Protein AF-A0A0B4ZTL0-F1 (afdb_monomer)

Radius of gyration: 17.68 Å; Cα contacts (8 Å, |Δi|>4): 43; chains: 1; bounding box: 32×26×50 Å

Structure (mmCIF, N/CA/C/O backbone):
data_AF-A0A0B4ZTL0-F1
#
_entry.id   AF-A0A0B4ZTL0-F1
#
loop_
_atom_site.group_PDB
_atom_site.id
_atom_site.type_symbol
_atom_site.label_atom_id
_atom_site.label_alt_id
_atom_site.label_comp_id
_atom_site.label_asym_id
_atom_site.label_entity_id
_atom_site.label_seq_id
_atom_site.pdbx_PDB_ins_code
_atom_site.Cartn_x
_atom_site.Cartn_y
_atom_site.Cartn_z
_atom_site.occupancy
_atom_site.B_iso_or_equiv
_atom_site.auth_seq_id
_atom_site.auth_comp_id
_atom_site.auth_asym_id
_atom_site.auth_atom_id
_atom_site.pdbx_PDB_model_num
ATOM 1 N N . MET A 1 1 ? 2.136 -2.535 -8.646 1.00 67.44 1 MET A N 1
ATOM 2 C CA . MET A 1 1 ? 2.455 -1.874 -9.922 1.00 67.44 1 MET A CA 1
ATOM 3 C C . MET A 1 1 ? 3.905 -2.154 -10.299 1.00 67.44 1 MET A C 1
ATOM 5 O O . MET A 1 1 ? 4.777 -1.883 -9.478 1.00 67.44 1 MET A O 1
ATOM 9 N N . PRO A 1 2 ? 4.184 -2.732 -11.481 1.00 75.50 2 PRO A N 1
ATOM 10 C CA . PRO A 1 2 ? 5.534 -2.754 -12.045 1.00 75.50 2 PRO A CA 1
ATOM 11 C C . PRO A 1 2 ? 6.101 -1.333 -12.122 1.00 75.50 2 PRO A C 1
ATOM 13 O O . PRO A 1 2 ? 5.358 -0.400 -12.412 1.00 75.50 2 PRO A O 1
ATOM 16 N N . GLY A 1 3 ? 7.388 -1.161 -11.831 1.00 84.44 3 GLY A N 1
ATOM 17 C CA . GLY A 1 3 ? 8.009 0.164 -11.748 1.00 84.44 3 GLY A CA 1
ATOM 18 C C . GLY A 1 3 ? 7.877 0.850 -10.384 1.00 84.44 3 GLY A C 1
ATOM 19 O O . GLY A 1 3 ? 8.322 1.982 -10.254 1.00 84.44 3 GLY A O 1
ATOM 20 N N . ALA A 1 4 ? 7.338 0.170 -9.364 1.00 92.00 4 ALA A N 1
ATOM 21 C CA . ALA A 1 4 ? 7.225 0.706 -8.005 1.00 92.00 4 ALA A CA 1
ATOM 22 C C . ALA A 1 4 ? 8.561 1.260 -7.476 1.00 92.00 4 ALA A C 1
ATOM 24 O O . ALA A 1 4 ? 9.595 0.585 -7.506 1.00 92.00 4 ALA A O 1
ATOM 25 N N . THR A 1 5 ? 8.524 2.484 -6.975 1.00 94.50 5 THR A N 1
ATOM 26 C CA . THR A 1 5 ? 9.673 3.249 -6.497 1.00 94.50 5 THR A CA 1
ATOM 27 C C . THR A 1 5 ? 9.756 3.237 -4.972 1.00 94.50 5 THR A C 1
ATOM 29 O O . THR A 1 5 ? 8.876 2.733 -4.278 1.00 94.50 5 THR A O 1
ATOM 32 N N . ALA A 1 6 ? 10.844 3.791 -4.427 1.00 93.62 6 ALA A N 1
ATOM 33 C CA . ALA A 1 6 ? 10.937 4.011 -2.986 1.00 93.62 6 ALA A CA 1
ATOM 34 C C . ALA A 1 6 ? 9.879 5.014 -2.489 1.00 93.62 6 ALA A C 1
ATOM 36 O O . ALA A 1 6 ? 9.386 4.845 -1.382 1.00 93.62 6 ALA A O 1
ATOM 37 N N . ALA A 1 7 ? 9.515 6.014 -3.302 1.00 96.50 7 ALA A N 1
ATOM 38 C CA . ALA A 1 7 ? 8.480 6.987 -2.955 1.00 96.50 7 ALA A CA 1
ATOM 39 C C . ALA A 1 7 ? 7.109 6.312 -2.811 1.00 96.50 7 ALA A C 1
ATOM 41 O O . ALA A 1 7 ? 6.460 6.494 -1.791 1.00 96.50 7 ALA A O 1
ATOM 42 N N . ASP A 1 8 ? 6.745 5.425 -3.744 1.00 96.31 8 ASP A N 1
ATOM 43 C CA . ASP A 1 8 ? 5.496 4.654 -3.644 1.00 96.31 8 A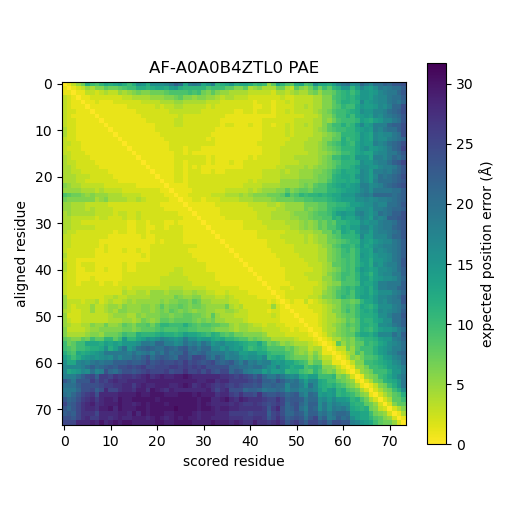SP A CA 1
ATOM 44 C C . ASP A 1 8 ? 5.444 3.816 -2.353 1.00 96.31 8 ASP A C 1
ATOM 46 O O . ASP A 1 8 ? 4.392 3.664 -1.734 1.00 96.31 8 ASP A O 1
ATOM 50 N N . GLU A 1 9 ? 6.584 3.250 -1.934 1.00 96.00 9 GLU A N 1
ATOM 51 C CA . GLU A 1 9 ? 6.675 2.481 -0.687 1.00 96.00 9 GLU A CA 1
ATOM 52 C C . GLU A 1 9 ? 6.517 3.382 0.545 1.00 96.00 9 GLU A C 1
ATOM 54 O O . GLU A 1 9 ? 5.838 2.997 1.500 1.00 96.00 9 GLU A O 1
ATOM 59 N N . PHE A 1 10 ? 7.103 4.583 0.520 1.00 97.75 10 PHE A N 1
ATOM 60 C CA . PHE A 1 10 ? 6.916 5.591 1.565 1.00 97.75 10 PHE A CA 1
ATOM 61 C C . PHE A 1 10 ? 5.454 6.028 1.670 1.00 97.75 10 PHE A C 1
ATOM 63 O O . PHE A 1 10 ? 4.907 6.003 2.771 1.00 97.75 10 PHE A O 1
ATOM 70 N N . ASP A 1 11 ? 4.805 6.339 0.549 1.00 98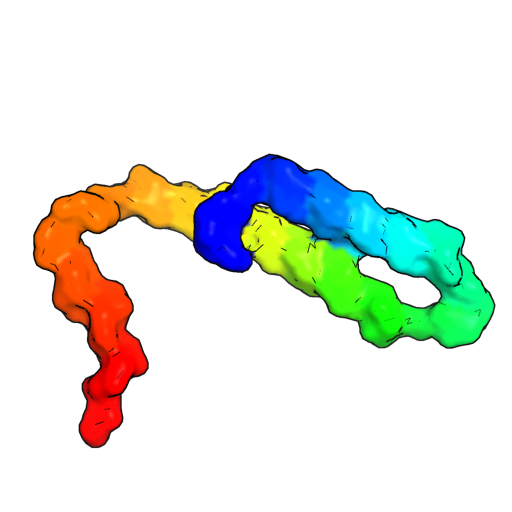.25 11 ASP A N 1
ATOM 71 C CA . ASP A 1 11 ? 3.411 6.790 0.519 1.00 98.25 11 ASP A CA 1
ATOM 72 C C . ASP A 1 11 ? 2.464 5.720 1.074 1.00 98.25 11 ASP A C 1
ATOM 74 O O . ASP A 1 11 ? 1.605 6.009 1.908 1.00 98.25 11 ASP A O 1
ATOM 78 N N . LYS A 1 12 ? 2.652 4.450 0.686 1.00 97.81 12 LYS A N 1
ATOM 79 C CA . LYS A 1 12 ? 1.851 3.342 1.234 1.00 97.81 12 LYS A CA 1
ATOM 80 C C . LYS A 1 12 ? 2.158 3.045 2.697 1.00 97.81 12 LYS A C 1
ATOM 82 O O . LYS A 1 12 ? 1.253 2.670 3.438 1.00 97.81 12 LYS A O 1
ATOM 87 N N . THR A 1 13 ? 3.400 3.251 3.135 1.00 98.12 13 THR A N 1
ATOM 88 C CA . THR A 1 13 ? 3.754 3.146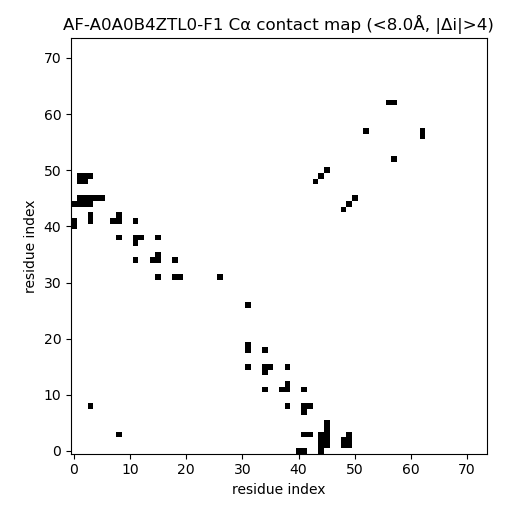 4.558 1.00 98.12 13 THR A CA 1
ATOM 89 C C . THR A 1 13 ? 3.052 4.233 5.369 1.00 98.12 13 THR A C 1
ATOM 91 O O . THR A 1 13 ? 2.495 3.930 6.422 1.00 98.12 13 THR A O 1
ATOM 94 N N . LEU A 1 14 ? 3.034 5.475 4.876 1.00 98.56 14 LEU A N 1
ATOM 95 C CA . LEU A 1 14 ? 2.354 6.582 5.542 1.00 98.56 14 LEU A CA 1
ATOM 96 C C . LEU A 1 14 ? 0.845 6.337 5.618 1.00 98.56 14 LEU A C 1
ATOM 98 O O . LEU A 1 14 ? 0.293 6.396 6.709 1.00 98.56 14 LEU A O 1
ATOM 102 N N . ALA A 1 15 ? 0.210 5.955 4.508 1.00 98.31 15 ALA A N 1
ATOM 103 C CA . ALA A 1 15 ? -1.222 5.651 4.480 1.00 98.31 15 ALA A CA 1
ATOM 104 C C . ALA A 1 15 ? -1.606 4.528 5.462 1.00 98.31 15 ALA A C 1
ATOM 106 O O . ALA A 1 15 ? -2.636 4.601 6.128 1.00 98.31 15 ALA A O 1
ATOM 107 N N . PHE A 1 16 ? -0.765 3.496 5.594 1.00 98.38 16 PHE A N 1
ATOM 108 C CA . PHE A 1 16 ? -0.996 2.427 6.565 1.00 98.38 16 PHE A CA 1
ATOM 109 C C . PHE A 1 16 ? -0.880 2.913 8.015 1.00 98.38 16 PHE A C 1
ATOM 111 O O . PHE A 1 16 ? -1.713 2.563 8.850 1.00 98.38 16 PHE A O 1
ATOM 118 N N . LEU A 1 17 ? 0.116 3.748 8.319 1.00 98.44 17 LEU A N 1
ATOM 119 C CA . LEU A 1 17 ? 0.260 4.346 9.648 1.00 98.44 17 LEU A CA 1
ATOM 120 C C . LEU A 1 17 ? -0.888 5.307 9.968 1.00 98.44 17 LEU A C 1
ATOM 122 O O . LEU A 1 17 ? -1.387 5.290 11.088 1.00 98.44 17 LEU A O 1
ATOM 126 N N . GLU A 1 18 ? -1.341 6.101 8.999 1.00 98.25 18 GLU A N 1
ATOM 127 C CA . GLU A 1 18 ? -2.503 6.980 9.147 1.00 98.25 18 GLU A CA 1
ATOM 128 C C . GLU A 1 18 ? -3.777 6.184 9.440 1.00 98.25 18 GLU A C 1
ATOM 130 O O . GLU A 1 18 ? -4.544 6.580 10.316 1.00 98.25 18 GLU A O 1
ATOM 135 N N . ALA A 1 19 ? -3.986 5.040 8.781 1.00 97.88 19 ALA A N 1
ATOM 136 C CA . ALA A 1 19 ? -5.118 4.162 9.071 1.00 97.88 19 ALA A CA 1
ATOM 137 C C . ALA A 1 19 ? -5.076 3.610 10.507 1.00 97.88 19 ALA A C 1
ATOM 139 O O . ALA A 1 19 ? -6.108 3.528 11.161 1.00 97.88 19 ALA A O 1
ATOM 140 N N . ILE A 1 20 ? -3.887 3.271 11.020 1.00 97.00 20 ILE A N 1
ATOM 141 C CA . ILE A 1 20 ? -3.718 2.794 12.402 1.00 97.00 20 ILE A CA 1
ATOM 142 C C . ILE A 1 20 ? -3.930 3.926 13.411 1.00 97.00 20 ILE A C 1
ATOM 144 O O . ILE A 1 20 ? -4.598 3.731 14.419 1.00 97.00 20 ILE A O 1
ATOM 148 N N . VAL A 1 21 ? -3.344 5.100 13.167 1.00 98.00 21 VAL A N 1
ATOM 149 C CA . VAL A 1 21 ? -3.403 6.239 14.099 1.00 98.00 21 VAL A CA 1
ATOM 150 C C . VAL A 1 21 ? -4.819 6.804 14.217 1.00 98.00 21 VAL A C 1
ATOM 152 O O . VAL A 1 21 ? -5.184 7.281 15.287 1.00 98.00 21 VAL A O 1
ATOM 155 N N . ASN A 1 22 ? -5.607 6.745 13.142 1.00 97.06 22 ASN A N 1
ATOM 156 C CA . ASN A 1 22 ? -6.990 7.222 13.132 1.00 97.06 22 ASN A CA 1
ATOM 157 C C . ASN A 1 22 ? -8.023 6.129 13.447 1.00 97.06 22 ASN A C 1
ATOM 159 O O . ASN A 1 22 ? -9.216 6.419 13.408 1.00 97.06 22 ASN A O 1
ATOM 163 N N . ALA A 1 23 ? -7.594 4.896 13.730 1.00 97.38 23 ALA A N 1
ATOM 164 C CA . ALA A 1 23 ? -8.499 3.830 14.135 1.00 97.38 23 ALA A CA 1
ATOM 165 C C . ALA A 1 23 ? -9.115 4.138 15.509 1.00 97.38 23 ALA A C 1
ATOM 167 O O . ALA A 1 23 ? -8.419 4.541 16.443 1.00 97.38 23 ALA A O 1
ATOM 168 N N . ASP A 1 24 ? -10.418 3.918 15.623 1.00 97.38 24 ASP A N 1
ATOM 169 C CA . ASP A 1 24 ? -11.180 3.991 16.867 1.00 97.38 24 ASP A CA 1
ATOM 170 C C . ASP A 1 24 ? -11.574 2.590 17.369 1.00 97.38 24 ASP A C 1
ATOM 172 O O . ASP A 1 24 ? -11.177 1.567 16.806 1.00 97.38 24 ASP A O 1
ATOM 176 N N . ASP A 1 25 ? -12.354 2.538 18.450 1.00 96.62 25 ASP A N 1
ATOM 177 C CA . ASP A 1 25 ? -12.780 1.282 19.080 1.00 96.62 25 ASP A CA 1
ATOM 178 C C . ASP A 1 25 ? -13.734 0.446 18.202 1.00 96.62 25 ASP A C 1
ATOM 180 O O . ASP A 1 25 ? -13.908 -0.750 18.451 1.00 96.62 25 ASP A O 1
ATOM 184 N N . GLU A 1 26 ? -14.356 1.048 17.183 1.00 97.62 26 GLU A N 1
ATOM 185 C CA . GLU A 1 26 ? -15.224 0.351 16.226 1.00 97.62 26 GLU A CA 1
ATOM 186 C C . GLU A 1 26 ? -14.448 -0.137 14.995 1.00 97.62 26 GLU A C 1
ATOM 188 O O . GLU A 1 26 ? -14.904 -1.045 14.293 1.00 97.62 26 GLU A O 1
ATOM 193 N N . THR A 1 27 ? -13.254 0.416 14.762 1.00 97.50 27 THR A N 1
ATOM 194 C CA . THR A 1 27 ? -12.419 0.102 13.607 1.00 97.50 27 THR A CA 1
ATOM 195 C C . THR A 1 27 ? -11.977 -1.356 13.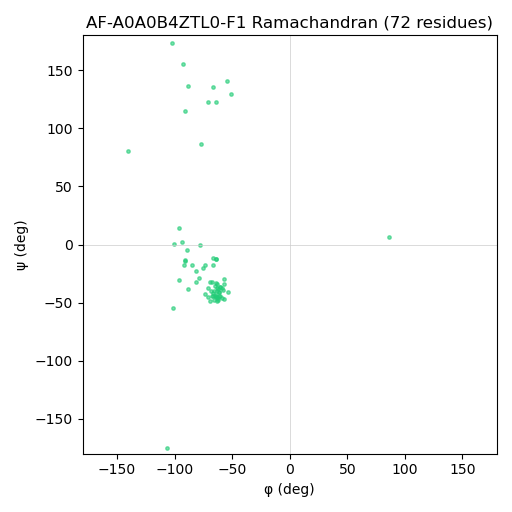627 1.00 97.50 27 THR A C 1
ATOM 197 O O . THR A 1 27 ? -11.310 -1.856 14.538 1.00 97.50 27 THR A O 1
ATOM 200 N N . THR A 1 28 ? -12.311 -2.062 12.555 1.00 98.00 28 THR A N 1
ATOM 201 C CA . THR A 1 28 ? -12.021 -3.481 12.409 1.00 98.00 28 THR A CA 1
ATOM 202 C C . THR A 1 28 ? -10.694 -3.723 11.695 1.00 98.00 28 THR A C 1
ATOM 204 O O . THR A 1 28 ? -10.239 -2.968 10.836 1.00 98.00 28 THR A O 1
ATOM 207 N N . VAL A 1 29 ? -10.100 -4.893 11.949 1.00 95.44 29 VAL A N 1
ATOM 208 C CA . VAL A 1 29 ? -8.944 -5.372 11.169 1.00 95.44 29 VAL A CA 1
ATOM 209 C C . VAL A 1 29 ? -9.272 -5.460 9.672 1.00 95.44 29 VAL A C 1
ATOM 211 O O . VAL A 1 29 ? -8.382 -5.293 8.841 1.00 95.44 29 VAL A O 1
ATOM 214 N N . GLY A 1 30 ? -10.537 -5.720 9.319 1.00 97.88 30 GLY A N 1
ATOM 215 C CA . GLY A 1 30 ? -10.990 -5.781 7.929 1.00 97.88 30 GLY A CA 1
ATOM 216 C C . GLY A 1 30 ? -10.850 -4.448 7.194 1.00 97.88 30 GLY A C 1
ATOM 217 O O . GLY A 1 30 ? -10.511 -4.454 6.015 1.00 97.88 30 GLY A O 1
ATOM 218 N N . GLU A 1 31 ? -11.034 -3.329 7.892 1.00 97.75 31 GLU A N 1
ATOM 219 C CA . GLU A 1 31 ? -10.896 -1.976 7.338 1.00 97.75 31 GLU A CA 1
ATOM 220 C C . GLU A 1 31 ? -9.431 -1.539 7.220 1.00 97.75 31 GLU A C 1
ATOM 222 O O . GLU A 1 31 ? -9.078 -0.802 6.303 1.00 97.75 31 GLU A O 1
ATOM 227 N N . ILE A 1 32 ? -8.554 -2.051 8.088 1.00 97.62 32 ILE A N 1
ATOM 228 C CA . ILE A 1 32 ? -7.109 -1.769 8.056 1.00 97.62 32 ILE A CA 1
ATOM 229 C C . ILE A 1 32 ? -6.376 -2.640 7.017 1.00 97.62 32 ILE A C 1
ATOM 231 O O . ILE A 1 32 ? -5.386 -2.214 6.416 1.00 97.62 32 ILE A O 1
ATOM 235 N N . ARG A 1 33 ? -6.843 -3.872 6.782 1.00 98.06 33 ARG A N 1
ATOM 236 C CA . ARG A 1 33 ? -6.165 -4.861 5.925 1.00 98.06 33 ARG A CA 1
ATOM 237 C C . ARG A 1 33 ? -5.829 -4.371 4.502 1.00 98.06 33 ARG A C 1
ATOM 239 O O . ARG A 1 33 ? -4.703 -4.634 4.083 1.00 98.06 33 ARG A O 1
ATOM 246 N N . PRO A 1 34 ? -6.688 -3.615 3.792 1.00 98.38 34 PRO A N 1
ATOM 247 C CA . PRO A 1 34 ? -6.362 -3.098 2.462 1.00 98.38 34 PRO A CA 1
ATOM 248 C C . PRO A 1 34 ? -5.084 -2.249 2.416 1.00 98.38 34 PRO A C 1
ATOM 250 O O . PRO A 1 34 ? -4.342 -2.310 1.440 1.00 98.38 34 PRO A O 1
ATOM 253 N N . PHE A 1 35 ? -4.781 -1.494 3.476 1.00 98.06 35 PHE A N 1
ATOM 254 C CA . PHE A 1 35 ? -3.571 -0.670 3.542 1.00 98.06 35 PHE A CA 1
ATOM 255 C C . PHE A 1 35 ? -2.299 -1.518 3.678 1.00 98.06 35 PHE A C 1
ATOM 257 O O . PHE A 1 35 ? -1.270 -1.202 3.078 1.00 98.06 35 PHE A O 1
ATOM 264 N N . ALA A 1 36 ? -2.378 -2.615 4.436 1.00 97.38 36 ALA A N 1
ATOM 265 C CA . ALA A 1 36 ? -1.289 -3.581 4.541 1.00 97.38 36 ALA A CA 1
ATOM 266 C C . ALA A 1 36 ? -1.064 -4.308 3.204 1.00 97.38 36 ALA A C 1
ATOM 268 O O . ALA A 1 36 ? 0.076 -4.408 2.750 1.00 97.38 36 ALA A O 1
ATOM 269 N N . ASP A 1 37 ? -2.143 -4.738 2.544 1.00 97.88 37 ASP A N 1
ATOM 270 C CA . ASP A 1 37 ? -2.082 -5.411 1.242 1.00 97.88 37 ASP A CA 1
ATOM 271 C C . ASP A 1 37 ? -1.471 -4.496 0.162 1.00 97.88 37 ASP A C 1
ATOM 273 O O . ASP A 1 37 ? -0.628 -4.926 -0.632 1.00 97.88 37 ASP A O 1
ATOM 277 N N . ASP A 1 38 ? -1.836 -3.210 0.163 1.00 97.31 38 ASP A N 1
ATOM 278 C CA . ASP A 1 38 ? -1.274 -2.195 -0.731 1.00 97.31 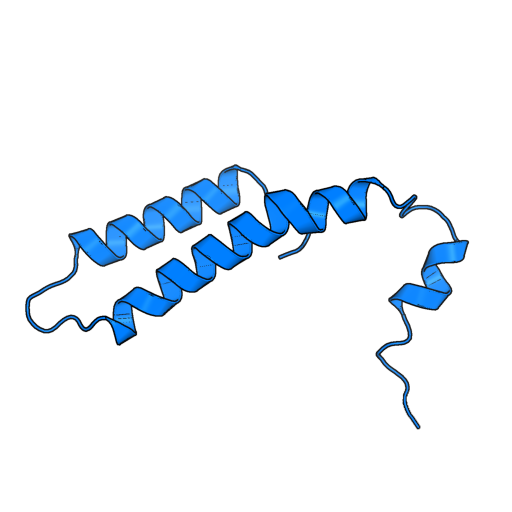38 ASP A CA 1
ATOM 279 C C . ASP A 1 38 ? 0.236 -1.999 -0.517 1.00 97.31 38 ASP A C 1
ATOM 281 O O . ASP A 1 38 ? 1.010 -1.945 -1.483 1.00 97.31 38 ASP A O 1
ATOM 285 N N . LEU A 1 39 ? 0.671 -1.899 0.743 1.00 97.44 39 LEU A N 1
ATOM 286 C CA . LEU A 1 39 ? 2.085 -1.770 1.094 1.00 97.44 39 LEU A CA 1
ATOM 287 C C . LEU A 1 39 ? 2.883 -3.011 0.672 1.00 97.44 39 LEU A C 1
ATOM 289 O O . LEU A 1 39 ? 3.949 -2.889 0.057 1.00 97.44 39 LEU A O 1
ATOM 293 N N . ASP A 1 40 ? 2.356 -4.204 0.941 1.00 97.06 40 ASP A N 1
ATOM 294 C CA . ASP A 1 40 ? 2.986 -5.464 0.551 1.00 97.06 40 ASP A CA 1
ATOM 295 C C . ASP A 1 40 ? 3.090 -5.597 -0.970 1.00 97.06 40 ASP A C 1
ATOM 297 O O . ASP A 1 40 ? 4.138 -5.994 -1.496 1.00 97.06 40 ASP A O 1
ATOM 301 N N . ALA A 1 41 ? 2.056 -5.185 -1.708 1.00 96.06 41 ALA A N 1
ATOM 302 C CA . ALA A 1 41 ? 2.091 -5.161 -3.162 1.00 96.06 41 ALA A CA 1
ATOM 303 C C . ALA A 1 41 ? 3.204 -4.239 -3.683 1.00 96.06 41 ALA A C 1
ATOM 305 O O . ALA A 1 41 ? 3.935 -4.611 -4.609 1.00 96.06 41 ALA A O 1
ATOM 306 N N . VAL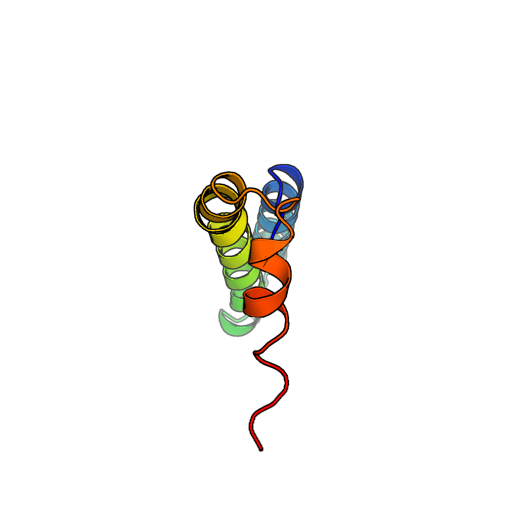 A 1 42 ? 3.375 -3.044 -3.114 1.00 96.56 42 VAL A N 1
ATOM 307 C CA . VAL A 1 42 ? 4.438 -2.113 -3.527 1.00 96.56 42 VAL A CA 1
ATOM 308 C C . VAL A 1 42 ? 5.824 -2.678 -3.216 1.00 96.56 42 VAL A C 1
ATOM 310 O O . VAL A 1 42 ? 6.666 -2.735 -4.118 1.00 96.56 42 VAL A O 1
ATOM 313 N N . ARG A 1 43 ? 6.042 -3.193 -2.001 1.00 95.75 43 ARG A N 1
ATOM 314 C CA . ARG A 1 43 ? 7.306 -3.835 -1.597 1.00 95.75 43 ARG A CA 1
ATOM 315 C C . ARG A 1 43 ? 7.675 -4.998 -2.501 1.00 95.75 43 ARG A C 1
ATOM 317 O O . ARG A 1 43 ? 8.808 -5.092 -2.984 1.00 95.75 43 ARG A O 1
ATOM 324 N N . PHE A 1 44 ? 6.705 -5.865 -2.782 1.00 94.19 44 PHE A N 1
ATOM 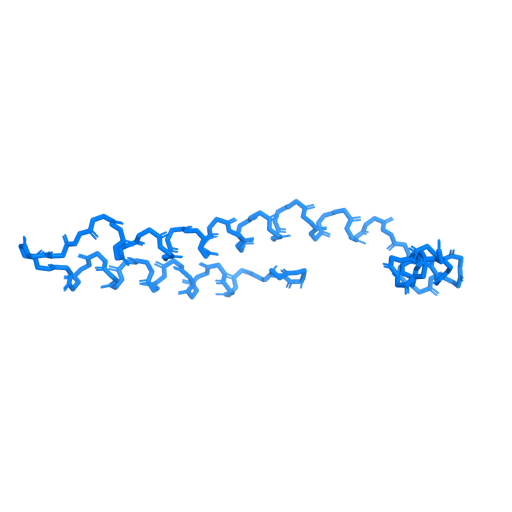325 C CA . PHE A 1 44 ? 6.889 -6.991 -3.686 1.00 94.19 44 PHE A CA 1
ATOM 326 C C . PHE A 1 44 ? 7.305 -6.525 -5.084 1.00 94.19 44 PHE A C 1
ATOM 328 O O . PHE A 1 44 ? 8.254 -7.059 -5.668 1.00 94.19 44 PHE A O 1
ATOM 335 N N . ASN A 1 45 ? 6.637 -5.504 -5.619 1.00 91.12 45 ASN A N 1
ATOM 336 C CA . ASN A 1 45 ? 6.942 -5.001 -6.951 1.00 91.12 45 ASN A CA 1
ATOM 337 C C . ASN A 1 45 ? 8.323 -4.342 -7.021 1.00 91.12 45 ASN A C 1
ATOM 339 O O . ASN A 1 45 ? 9.099 -4.650 -7.927 1.00 91.12 45 ASN A O 1
ATOM 343 N N . ARG A 1 46 ? 8.666 -3.510 -6.035 1.00 91.94 46 ARG A N 1
ATOM 344 C CA . ARG A 1 46 ? 9.943 -2.795 -5.987 1.00 91.94 46 ARG A CA 1
ATOM 345 C C . ARG A 1 46 ? 11.136 -3.741 -5.867 1.00 91.94 46 ARG A C 1
ATOM 347 O O . ARG A 1 46 ? 12.132 -3.563 -6.565 1.00 91.94 46 ARG A O 1
ATOM 354 N N . HIS A 1 47 ? 11.048 -4.756 -5.009 1.00 91.00 47 HIS A N 1
ATOM 355 C CA . HIS A 1 47 ? 12.180 -5.647 -4.746 1.00 91.00 47 HIS A CA 1
ATOM 356 C C . HIS A 1 47 ? 12.264 -6.835 -5.699 1.00 91.00 47 HIS A C 1
ATOM 358 O O . HIS A 1 47 ? 13.363 -7.248 -6.080 1.00 91.00 47 HIS A O 1
ATOM 364 N N . LYS A 1 48 ? 11.118 -7.411 -6.075 1.00 88.25 48 LYS A N 1
ATOM 365 C CA . LYS A 1 48 ? 11.083 -8.656 -6.845 1.00 88.25 48 LYS A CA 1
ATOM 366 C C . LYS A 1 48 ? 10.803 -8.408 -8.318 1.00 88.25 48 LYS A C 1
ATOM 368 O O . LYS A 1 48 ? 11.598 -8.844 -9.146 1.00 88.25 48 LYS A O 1
ATOM 373 N N . ILE A 1 49 ? 9.711 -7.720 -8.652 1.00 86.12 49 ILE A N 1
ATOM 374 C CA . ILE A 1 49 ? 9.298 -7.540 -10.054 1.00 86.12 49 ILE A CA 1
ATOM 375 C C . ILE A 1 49 ? 10.269 -6.628 -10.800 1.00 86.12 49 ILE A C 1
ATOM 377 O O . ILE A 1 49 ? 10.777 -7.029 -11.843 1.00 86.12 49 ILE A O 1
ATOM 381 N N . ASN A 1 50 ? 10.628 -5.474 -10.237 1.00 86.06 50 ASN A N 1
ATOM 382 C CA . ASN A 1 50 ? 11.568 -4.557 -10.885 1.00 86.06 50 ASN A CA 1
ATOM 383 C C . ASN A 1 50 ? 12.942 -5.198 -11.109 1.00 86.06 50 ASN A C 1
ATOM 385 O O . ASN A 1 50 ? 13.548 -4.984 -12.152 1.00 86.06 50 ASN A O 1
ATOM 389 N N . ARG A 1 51 ? 13.413 -6.045 -10.182 1.00 85.81 51 ARG A N 1
ATOM 390 C CA . ARG A 1 51 ? 14.665 -6.800 -10.352 1.00 85.81 51 ARG A CA 1
ATOM 391 C C . ARG A 1 51 ? 14.597 -7.811 -11.495 1.00 85.81 51 ARG A C 1
ATOM 393 O O . ARG A 1 51 ? 15.611 -8.076 -12.132 1.00 85.81 51 ARG A O 1
ATOM 400 N N . GLN A 1 52 ? 13.442 -8.437 -11.718 1.00 86.06 52 GLN A N 1
ATOM 401 C CA . GLN A 1 52 ? 13.278 -9.341 -12.857 1.00 86.06 52 GLN A CA 1
ATOM 402 C C . GLN A 1 52 ? 13.183 -8.554 -14.162 1.00 86.06 52 GLN A C 1
ATOM 404 O O . GLN A 1 52 ? 13.851 -8.907 -15.126 1.00 86.06 52 GLN A O 1
ATOM 409 N N . LEU A 1 53 ? 12.436 -7.450 -14.169 1.00 83.31 53 LEU A N 1
ATOM 410 C CA . LEU A 1 53 ? 12.311 -6.583 -15.338 1.00 83.31 53 LEU A CA 1
ATOM 411 C C . LEU A 1 53 ? 13.645 -5.946 -15.736 1.00 83.31 53 LEU A C 1
ATOM 413 O O . LEU A 1 53 ? 13.944 -5.885 -16.919 1.00 83.31 53 LEU A O 1
ATOM 417 N N . SER A 1 54 ? 14.491 -5.557 -14.777 1.00 81.56 54 SER A N 1
ATOM 418 C CA . SER A 1 54 ? 15.811 -4.974 -15.062 1.00 81.56 54 SER A CA 1
ATOM 419 C C . SER A 1 54 ? 16.793 -5.950 -15.718 1.00 81.56 54 SER A C 1
ATOM 421 O O . SER A 1 54 ? 17.882 -5.546 -16.112 1.00 81.56 54 SER A O 1
ATOM 423 N N . ARG A 1 55 ? 16.468 -7.248 -15.758 1.00 83.50 55 ARG A N 1
ATOM 424 C CA . ARG A 1 55 ? 17.262 -8.281 -16.441 1.00 83.50 55 ARG A CA 1
ATOM 425 C C . ARG A 1 55 ? 16.825 -8.492 -17.884 1.00 83.50 55 ARG A C 1
ATOM 427 O O . ARG A 1 55 ? 17.532 -9.168 -18.624 1.00 83.50 55 ARG A O 1
ATOM 434 N N . LEU A 1 56 ? 15.660 -7.974 -18.253 1.00 81.00 56 LEU A N 1
ATOM 435 C CA . LEU A 1 56 ? 15.146 -8.047 -19.606 1.00 81.00 56 LEU A CA 1
ATOM 436 C C . LEU A 1 56 ? 15.664 -6.846 -20.392 1.00 81.00 56 LEU A C 1
ATOM 438 O O . LEU A 1 56 ? 15.633 -5.716 -19.906 1.00 81.00 56 LEU A O 1
ATOM 442 N N . ASP A 1 57 ? 16.101 -7.087 -21.625 1.00 73.81 57 ASP A N 1
ATOM 443 C CA . ASP A 1 57 ? 16.242 -6.010 -22.597 1.00 73.81 57 ASP A CA 1
ATOM 444 C C . ASP A 1 57 ? 14.848 -5.660 -23.119 1.00 73.81 57 ASP A C 1
ATOM 446 O O . ASP A 1 57 ? 14.387 -6.214 -24.112 1.00 73.81 57 ASP A O 1
ATOM 450 N N . LEU A 1 58 ? 14.151 -4.771 -22.412 1.00 70.81 58 LEU A N 1
ATOM 451 C CA . LEU A 1 58 ? 12.798 -4.340 -22.773 1.00 70.81 58 LEU A CA 1
ATOM 452 C C . LEU A 1 58 ? 12.737 -3.601 -24.121 1.00 70.81 58 LEU A C 1
ATOM 454 O O . LEU A 1 58 ? 11.644 -3.407 -24.642 1.00 70.81 58 LEU A O 1
ATOM 458 N N . ALA A 1 59 ? 13.882 -3.199 -24.683 1.00 71.31 59 ALA A N 1
ATOM 459 C CA . ALA A 1 59 ? 13.982 -2.637 -26.027 1.00 71.31 59 ALA A CA 1
ATOM 460 C C . ALA A 1 59 ? 14.202 -3.717 -27.104 1.00 71.31 59 ALA A C 1
ATOM 462 O O . ALA A 1 59 ? 14.213 -3.405 -28.296 1.00 71.31 59 ALA A O 1
ATOM 463 N N . SER A 1 60 ? 14.370 -4.983 -26.705 1.00 69.50 60 SER A N 1
ATOM 464 C CA . SER A 1 60 ? 14.558 -6.092 -27.630 1.00 69.50 60 SER A CA 1
ATOM 465 C C . SER A 1 60 ? 13.255 -6.402 -28.377 1.00 69.50 60 SER A C 1
ATOM 467 O O . SER A 1 60 ? 12.261 -6.777 -27.745 1.00 69.50 60 SER A O 1
ATOM 469 N N . PRO A 1 61 ? 13.254 -6.370 -29.723 1.00 65.12 61 PRO A N 1
ATOM 470 C CA . PRO A 1 61 ? 12.080 -6.714 -30.529 1.00 65.12 61 PRO A CA 1
ATOM 471 C C . PRO A 1 61 ? 11.657 -8.187 -30.373 1.00 65.12 61 PRO A C 1
ATOM 473 O O . PRO A 1 61 ? 10.563 -8.566 -30.781 1.00 65.12 61 PRO A O 1
ATOM 476 N N . VAL A 1 62 ? 12.505 -9.026 -29.763 1.00 68.38 62 VAL A N 1
ATOM 477 C CA . VAL A 1 62 ? 12.218 -10.437 -29.456 1.00 68.38 62 VAL A CA 1
ATOM 478 C C . VAL A 1 62 ? 11.268 -10.592 -28.263 1.00 68.38 62 VAL A C 1
ATOM 480 O O . VAL A 1 62 ? 10.632 -11.633 -28.149 1.00 68.38 62 VAL A O 1
ATOM 483 N N . LEU A 1 63 ? 11.130 -9.583 -27.391 1.00 61.81 63 LEU A N 1
ATOM 484 C CA . LEU A 1 63 ? 10.198 -9.639 -26.256 1.00 61.81 63 LEU A CA 1
ATOM 485 C C . LEU A 1 63 ? 8.759 -9.229 -26.628 1.00 61.81 63 LEU A C 1
ATOM 487 O O . LEU A 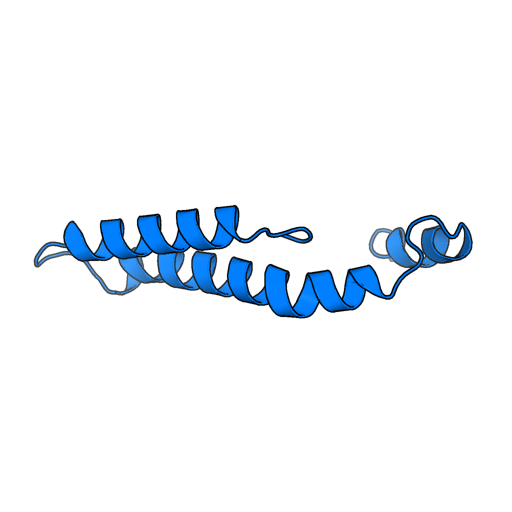1 63 ? 7.823 -9.586 -25.910 1.00 61.81 63 LEU A O 1
ATOM 491 N N . GLU A 1 64 ? 8.543 -8.538 -27.754 1.00 55.28 64 GLU A N 1
ATOM 492 C CA . GLU A 1 64 ? 7.196 -8.133 -28.196 1.00 55.28 64 GLU A CA 1
ATOM 493 C C . GLU A 1 64 ? 6.218 -9.307 -28.446 1.00 55.28 64 GLU A C 1
ATOM 495 O O . GLU A 1 64 ? 5.042 -9.184 -28.088 1.00 55.28 64 GLU A O 1
ATOM 500 N N . PRO A 1 65 ? 6.640 -10.478 -28.970 1.00 55.84 65 PRO A N 1
ATOM 501 C CA . PRO A 1 65 ? 5.754 -11.628 -29.139 1.00 55.84 65 PRO A CA 1
ATOM 502 C C . PRO A 1 65 ? 5.386 -12.358 -27.839 1.00 55.84 65 PRO A C 1
ATOM 504 O O . PRO A 1 65 ? 4.421 -13.110 -27.847 1.00 55.84 65 PRO A O 1
ATOM 507 N N . GLU A 1 66 ? 6.100 -12.190 -26.723 1.00 53.56 66 GLU A N 1
ATOM 508 C CA . GLU A 1 66 ? 5.774 -12.916 -25.478 1.00 53.56 66 GLU A CA 1
ATOM 509 C C . GLU A 1 66 ? 4.906 -12.084 -24.523 1.00 53.56 66 GLU A C 1
ATOM 511 O O . GLU A 1 66 ? 4.047 -12.626 -23.827 1.00 53.56 66 GLU A O 1
ATOM 516 N N . VAL A 1 67 ? 5.049 -10.755 -24.541 1.00 54.41 67 VAL A N 1
ATOM 517 C CA . VAL A 1 67 ? 4.322 -9.844 -23.635 1.00 54.41 67 VAL A CA 1
ATOM 518 C C . VAL A 1 67 ? 2.889 -9.546 -24.122 1.00 54.41 67 VAL A C 1
ATOM 520 O O . VAL A 1 67 ? 2.011 -9.244 -23.315 1.00 54.41 67 VAL A O 1
ATOM 523 N N . ILE A 1 68 ? 2.603 -9.700 -25.423 1.00 55.69 68 ILE A N 1
ATOM 524 C CA . ILE A 1 68 ? 1.298 -9.363 -26.037 1.00 55.69 68 ILE A CA 1
ATOM 525 C C . ILE A 1 68 ? 0.299 -10.552 -26.053 1.00 55.69 68 ILE A C 1
ATOM 527 O O . ILE A 1 68 ? -0.905 -10.362 -26.246 1.00 55.69 68 ILE A O 1
ATOM 531 N N . TRP A 1 69 ? 0.731 -11.793 -25.787 1.00 48.38 69 TRP A N 1
ATOM 532 C CA . TRP A 1 69 ? -0.084 -12.999 -26.049 1.00 48.38 69 TRP A CA 1
ATOM 533 C C . TRP A 1 69 ? -0.903 -13.580 -24.883 1.00 48.38 69 TRP A C 1
ATOM 535 O O . TRP A 1 69 ? -1.478 -14.660 -25.024 1.00 48.38 69 TRP A O 1
ATOM 545 N N . LEU A 1 70 ? -1.102 -12.856 -23.777 1.00 50.28 70 LEU A N 1
ATOM 546 C CA . LEU A 1 70 ? -2.170 -13.213 -22.819 1.00 50.28 70 LEU A CA 1
ATOM 547 C C . LEU A 1 70 ? -3.579 -12.774 -23.282 1.00 50.28 70 LEU A C 1
ATOM 549 O O . LEU A 1 70 ? -4.561 -13.055 -22.600 1.00 50.28 70 LEU A O 1
ATOM 553 N N . GLY A 1 71 ? -3.701 -12.136 -24.455 1.00 47.59 71 GLY A N 1
ATOM 554 C CA . GLY A 1 71 ? -4.964 -11.613 -24.995 1.00 47.59 71 GLY A CA 1
ATOM 555 C C . GLY A 1 71 ? -5.667 -12.447 -26.077 1.00 47.59 71 GLY A C 1
ATOM 556 O O . GLY A 1 71 ? -6.707 -12.018 -26.570 1.00 47.59 71 GLY A O 1
ATOM 557 N N . ARG A 1 72 ? -5.149 -13.612 -26.494 1.00 51.09 72 ARG A N 1
ATOM 558 C CA . ARG A 1 72 ? -5.830 -14.456 -27.500 1.00 51.09 72 ARG A CA 1
ATOM 559 C C . ARG A 1 72 ? -5.737 -15.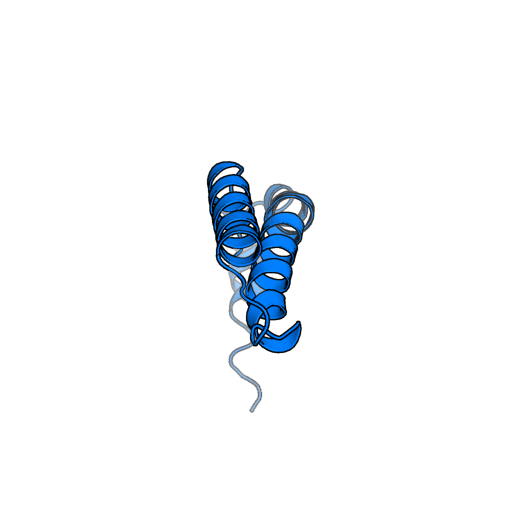943 -27.174 1.00 51.09 72 ARG A C 1
ATOM 561 O O . ARG A 1 72 ? -4.962 -16.674 -27.781 1.00 51.09 72 ARG A O 1
ATOM 568 N N . ARG A 1 73 ? -6.598 -16.408 -26.269 1.00 45.66 73 ARG A N 1
ATOM 569 C CA . ARG A 1 73 ? -7.117 -17.779 -26.356 1.00 45.66 73 ARG A CA 1
ATOM 570 C C . ARG A 1 73 ? -8.404 -17.733 -27.182 1.00 45.66 73 ARG A C 1
ATOM 572 O O . ARG A 1 73 ? -9.347 -17.050 -26.794 1.00 45.66 73 ARG A O 1
ATOM 579 N N . ARG A 1 74 ? -8.375 -18.376 -28.351 1.00 54.72 74 ARG A N 1
ATOM 580 C CA . ARG A 1 74 ? -9.573 -18.847 -29.057 1.00 54.72 74 ARG A CA 1
ATOM 581 C C . ARG A 1 74 ? -10.044 -20.140 -28.408 1.00 54.72 74 ARG A C 1
ATOM 583 O O . ARG A 1 74 ? -9.157 -20.878 -27.923 1.00 54.72 74 ARG A O 1
#

Sequence (74 aa):
MPGATAADEFDKTLAFLEAIVNADDETTVGEIRPFADDLDAVRFNRHKINRQLSRLDLASPVLEPEVIWLGRRR

Solvent-accessible surface area (backbone atoms only — not comparable to full-atom values): 4402 Å² total; per-residue (Å²): 90,84,74,37,47,72,64,57,41,50,54,32,49,50,54,34,49,51,52,60,74,70,50,57,97,81,59,48,71,78,75,49,43,60,37,53,53,52,31,51,45,31,50,48,16,39,65,52,48,36,57,56,54,72,72,50,65,85,84,42,79,79,50,58,74,69,76,63,58,88,75,68,83,130

Nearest PDB structures (foldseek):
  8bct-assembly1_C  TM=6.284E-01  e=3.428E+00  synthetic construct
  8trh-assembly1_3  TM=5.191E-01  e=7.472E+00  Homo sapiens

pLDDT: mean 85.09, std 16.71, range [45.66, 98.56]

Organism: Klebsiella pneumoniae (NCBI:txid573)

Foldseek 3Di:
DAVQDPVQLVVLVVVLVVLVVPDDPVDDPVNSVVSVVSNVVSVCNVPPVNVVVVVDPPVDPVCVVVVPPVPDDD

Secondary structure (DSSP, 8-state):
-TT--HHHHHHHHHHHHHHHHT--TT--HHHHHHHHHHHHHHHHIIIIIHHHHTTS-TT-TTSHHHHSGGG---

Mean predicted aligned error: 8.98 Å